Protein AF-A0A2J8W1A7-F1 (afdb_monomer_lite)

Sequence (120 aa):
MVNTVSFKRKPHTNGDAPSHRNGKSKWSFLFSLTDLKSIKQNKEGMGWSYLVFCLKDDVVLPALHFHQGDSKLLIESLEKYVVLCESPQDKRTLLVNCQNKSLSQSFENLLDEPAYGLIQ

Structure (mmCIF, N/CA/C/O backbone):
data_AF-A0A2J8W1A7-F1
#
_entry.id   AF-A0A2J8W1A7-F1
#
loop_
_atom_site.group_PDB
_atom_site.id
_atom_site.type_symbol
_atom_site.label_atom_id
_atom_site.label_alt_id
_atom_site.label_comp_id
_atom_site.label_asym_id
_atom_site.label_entity_id
_atom_site.label_seq_id
_atom_site.pdbx_PDB_ins_code
_atom_site.Cartn_x
_atom_site.Cartn_y
_atom_site.Cartn_z
_atom_site.occupancy
_atom_site.B_iso_or_equiv
_atom_site.auth_seq_id
_atom_site.auth_comp_id
_atom_site.auth_asym_id
_atom_site.auth_atom_id
_atom_site.pdbx_PDB_model_num
ATOM 1 N N . MET A 1 1 ? 3.821 23.513 -20.679 1.00 39.38 1 MET A N 1
ATOM 2 C CA . MET A 1 1 ? 3.566 22.745 -21.917 1.00 39.38 1 MET A CA 1
ATOM 3 C C . MET A 1 1 ? 3.563 21.268 -21.535 1.00 39.38 1 MET A C 1
ATOM 5 O O . MET A 1 1 ? 4.622 20.729 -21.260 1.00 39.38 1 MET A O 1
ATOM 9 N N . VAL A 1 2 ? 2.385 20.662 -21.358 1.00 36.41 2 VAL A N 1
ATOM 10 C CA . VAL A 1 2 ? 2.243 19.250 -20.945 1.00 36.41 2 VAL A CA 1
ATOM 11 C C . VAL A 1 2 ? 2.183 18.404 -22.210 1.00 36.41 2 VAL A C 1
ATOM 13 O O . VAL A 1 2 ? 1.306 18.617 -23.043 1.00 36.41 2 VAL A O 1
ATOM 16 N N . ASN A 1 3 ? 3.145 17.499 -22.387 1.00 38.12 3 ASN A N 1
ATOM 17 C CA . ASN A 1 3 ? 3.246 16.679 -23.588 1.00 38.12 3 ASN A CA 1
ATOM 18 C C . ASN A 1 3 ? 2.527 15.344 -23.352 1.00 38.12 3 ASN A C 1
ATOM 20 O O . ASN A 1 3 ? 3.044 14.459 -22.671 1.00 38.12 3 ASN A O 1
ATOM 24 N N . THR A 1 4 ? 1.307 15.220 -23.870 1.00 47.59 4 THR A N 1
ATOM 25 C CA . THR A 1 4 ? 0.525 13.981 -23.800 1.00 47.59 4 THR A CA 1
ATOM 26 C C . THR A 1 4 ? 1.020 13.021 -24.877 1.00 47.59 4 THR A C 1
ATOM 28 O O . THR A 1 4 ? 0.730 13.197 -26.060 1.00 47.59 4 THR A O 1
ATOM 31 N N . VAL A 1 5 ? 1.754 11.979 -24.483 1.00 39.16 5 VAL A N 1
ATOM 32 C CA . VAL A 1 5 ? 2.112 10.888 -25.397 1.00 39.16 5 VAL A CA 1
ATOM 33 C C . VAL A 1 5 ? 0.882 10.022 -25.671 1.00 39.16 5 VAL A C 1
ATOM 35 O O . VAL A 1 5 ? 0.360 9.336 -24.796 1.00 39.16 5 VAL A O 1
ATOM 38 N N . SER A 1 6 ? 0.391 10.075 -26.907 1.00 46.56 6 SER A N 1
ATOM 39 C CA . SER A 1 6 ? -0.708 9.235 -27.379 1.00 46.56 6 SER A CA 1
ATOM 40 C C . SER A 1 6 ? -0.156 7.924 -27.941 1.00 46.56 6 SER A C 1
ATOM 42 O O . SER A 1 6 ? 0.593 7.894 -28.915 1.00 46.56 6 SER A O 1
ATOM 44 N N . PHE A 1 7 ? -0.535 6.804 -27.332 1.00 50.75 7 PHE A N 1
ATOM 45 C CA . PHE A 1 7 ? -0.268 5.472 -27.870 1.00 50.75 7 PHE A CA 1
ATOM 46 C C . PHE A 1 7 ? -1.258 5.185 -29.007 1.00 50.75 7 PHE A C 1
ATOM 48 O O . PHE A 1 7 ? -2.428 4.873 -28.780 1.00 50.75 7 PHE A O 1
ATOM 55 N N . LYS A 1 8 ? -0.804 5.276 -30.262 1.00 46.19 8 LYS A N 1
ATOM 56 C CA . LYS A 1 8 ? -1.587 4.786 -31.404 1.00 46.19 8 LYS A CA 1
ATOM 57 C C . LYS A 1 8 ? -1.643 3.258 -31.373 1.00 46.19 8 LYS A C 1
ATOM 59 O O . LYS A 1 8 ? -0.651 2.591 -31.656 1.00 46.19 8 LYS A O 1
ATOM 64 N N . ARG A 1 9 ? -2.818 2.688 -31.083 1.00 58.53 9 ARG A N 1
ATOM 65 C CA . ARG A 1 9 ? -3.089 1.275 -31.391 1.00 58.53 9 ARG A CA 1
ATOM 66 C C . ARG A 1 9 ? -3.148 1.094 -32.907 1.00 58.53 9 ARG A C 1
ATOM 68 O O . ARG A 1 9 ? -3.852 1.828 -33.596 1.00 58.53 9 ARG A O 1
ATOM 75 N N . LYS A 1 10 ? -2.426 0.092 -33.407 1.00 48.22 10 LYS A N 1
ATOM 76 C CA . LYS A 1 10 ? -2.524 -0.388 -34.790 1.00 48.22 10 LYS A CA 1
ATOM 77 C C . LYS A 1 10 ? -3.912 -1.018 -35.004 1.00 48.22 10 LYS A C 1
ATOM 79 O O . LYS A 1 10 ? -4.273 -1.889 -34.209 1.00 48.22 10 LYS A O 1
ATOM 84 N N . PRO A 1 11 ? -4.682 -0.631 -36.034 1.00 46.00 11 PRO A N 1
ATOM 85 C CA . PRO A 1 11 ? -5.932 -1.308 -36.350 1.00 46.00 11 PRO A CA 1
ATOM 86 C C . PRO A 1 11 ? -5.607 -2.676 -36.964 1.00 46.00 11 PRO A C 1
ATOM 88 O O . PRO A 1 11 ? -4.902 -2.755 -37.967 1.00 46.00 11 PRO A O 1
ATOM 91 N N . HIS A 1 12 ? -6.072 -3.752 -36.330 1.00 45.91 12 HIS A N 1
ATOM 92 C CA . HIS A 1 12 ? -6.199 -5.052 -36.988 1.00 45.91 12 HIS A CA 1
ATOM 93 C C . HIS A 1 12 ? -7.593 -5.121 -37.601 1.00 45.91 12 HIS A C 1
ATOM 95 O O . HIS A 1 12 ? -8.588 -4.929 -36.903 1.00 45.91 12 HIS A O 1
ATOM 101 N N . THR A 1 13 ? -7.644 -5.348 -38.908 1.00 51.25 13 THR A N 1
ATOM 102 C CA . THR A 1 13 ? -8.877 -5.424 -39.685 1.00 51.25 13 THR A CA 1
ATOM 103 C C . THR A 1 13 ? -9.333 -6.879 -39.810 1.00 51.25 13 THR A C 1
ATOM 105 O O . THR A 1 13 ? -8.535 -7.742 -40.168 1.00 51.25 13 THR A O 1
ATOM 108 N N . ASN A 1 14 ? -10.642 -7.062 -39.614 1.00 40.94 14 ASN A N 1
ATOM 109 C CA . ASN A 1 14 ? -11.530 -8.132 -40.089 1.00 40.94 14 ASN A CA 1
ATOM 110 C C . ASN A 1 14 ? -11.732 -9.385 -39.221 1.00 40.94 14 ASN A C 1
ATOM 112 O O . ASN A 1 14 ? -10.841 -10.204 -39.019 1.00 40.94 14 ASN A O 1
ATOM 116 N N . GLY A 1 15 ? -12.994 -9.543 -38.813 1.00 37.81 15 GLY A N 1
ATOM 117 C CA . GLY A 1 15 ? -13.582 -10.727 -38.201 1.00 37.81 15 GLY A CA 1
ATOM 118 C C . GLY A 1 15 ? -14.849 -10.340 -37.440 1.00 37.81 15 GLY A C 1
ATOM 119 O O . GLY A 1 15 ? -14.766 -10.020 -36.259 1.00 37.81 15 GLY A O 1
ATOM 120 N N . ASP A 1 16 ? -15.989 -10.305 -38.135 1.00 51.50 16 ASP A N 1
ATOM 121 C CA . ASP A 1 16 ? -17.327 -10.070 -37.579 1.00 51.50 16 ASP A CA 1
ATOM 122 C C . ASP A 1 16 ? -17.578 -10.859 -36.283 1.00 51.50 16 ASP A C 1
ATOM 124 O O . ASP A 1 16 ? -17.596 -12.090 -36.282 1.00 51.50 16 ASP A O 1
ATOM 128 N N . ALA A 1 17 ? -17.837 -10.151 -35.182 1.00 41.62 17 ALA A N 1
ATOM 129 C CA . ALA A 1 17 ? -18.460 -10.722 -33.993 1.00 41.62 17 ALA A CA 1
ATOM 130 C C . ALA A 1 17 ? -19.293 -9.649 -33.263 1.00 41.62 17 ALA A C 1
ATOM 132 O O . ALA A 1 17 ? -18.753 -8.611 -32.866 1.00 41.62 17 ALA A O 1
ATOM 133 N N . PRO A 1 18 ? -20.599 -9.874 -33.032 1.00 54.09 18 PRO A N 1
ATOM 134 C CA . PRO A 1 18 ? -21.427 -8.951 -32.280 1.00 54.09 18 PRO A CA 1
ATOM 135 C C . PRO A 1 18 ? -21.299 -9.270 -30.787 1.00 54.09 18 PRO A C 1
ATOM 137 O O . PRO A 1 18 ? -21.926 -10.205 -30.308 1.00 54.09 18 PRO A O 1
ATOM 140 N N . SER A 1 19 ? -20.478 -8.516 -30.047 1.00 51.69 19 SER A N 1
ATOM 141 C CA . SER A 1 19 ? -20.664 -8.199 -28.614 1.00 51.69 19 SER A CA 1
ATOM 142 C C . SER A 1 19 ? -19.375 -7.617 -28.024 1.00 51.69 19 SER A C 1
ATOM 144 O O . SER A 1 19 ? -18.486 -8.342 -27.584 1.00 51.69 19 SER A O 1
ATOM 146 N N . HIS A 1 20 ? -19.295 -6.291 -27.920 1.00 49.28 20 HIS A N 1
ATOM 147 C CA . HIS A 1 20 ? -18.404 -5.646 -26.954 1.00 49.28 20 HIS A CA 1
ATOM 148 C C . HIS A 1 20 ? -19.234 -5.037 -25.826 1.00 49.28 20 HIS A C 1
ATOM 150 O O . HIS A 1 20 ? -19.209 -3.836 -25.565 1.00 49.28 20 HIS A O 1
ATOM 156 N N . ARG A 1 21 ? -19.975 -5.894 -25.114 1.00 51.59 21 ARG A N 1
ATOM 157 C CA . ARG A 1 21 ? -20.372 -5.583 -23.740 1.00 51.59 21 ARG A CA 1
ATOM 158 C C . ARG A 1 21 ? -19.094 -5.532 -22.899 1.00 51.59 21 ARG A C 1
ATOM 160 O O . ARG A 1 21 ? -18.537 -6.569 -22.568 1.00 51.59 21 ARG A O 1
ATOM 167 N N . ASN A 1 22 ? -18.618 -4.317 -22.629 1.00 55.38 22 ASN A N 1
ATOM 168 C CA . ASN A 1 22 ? -17.753 -3.934 -21.508 1.00 55.38 22 ASN A CA 1
ATOM 169 C C . ASN A 1 22 ? -16.725 -5.001 -21.064 1.00 55.38 22 ASN A C 1
ATOM 171 O O . ASN A 1 22 ? -16.792 -5.541 -19.959 1.00 55.38 22 ASN A O 1
ATOM 175 N N . GLY A 1 23 ? -15.781 -5.335 -21.946 1.00 53.06 23 GLY A N 1
ATOM 176 C CA . GLY A 1 23 ? -14.681 -6.232 -21.608 1.00 53.06 23 GLY A CA 1
ATOM 177 C C . GLY A 1 23 ? -13.681 -5.505 -20.719 1.00 53.06 23 GLY A C 1
ATOM 178 O O . GLY A 1 23 ? -12.839 -4.765 -21.226 1.00 53.06 23 GLY A O 1
ATOM 179 N N . LYS A 1 24 ? -13.769 -5.705 -19.399 1.00 63.12 24 LYS A N 1
ATOM 180 C CA . LYS A 1 24 ? -12.722 -5.281 -18.459 1.00 63.12 24 LYS A CA 1
ATOM 181 C C . LYS A 1 24 ? -11.375 -5.770 -18.999 1.00 63.12 24 LYS A C 1
ATOM 183 O O . LYS A 1 24 ? -11.239 -6.938 -19.366 1.00 63.12 24 LYS A O 1
ATOM 188 N N . SER A 1 25 ? -10.400 -4.870 -19.098 1.00 72.06 25 SER A N 1
ATOM 189 C CA . SER A 1 25 ? -9.047 -5.226 -19.521 1.00 72.06 25 SER A CA 1
ATOM 190 C C . SER A 1 25 ? -8.548 -6.374 -18.636 1.00 72.06 25 SER A C 1
ATOM 192 O O . SER A 1 25 ? -8.593 -6.267 -17.413 1.00 72.06 25 SER A O 1
ATOM 194 N N . LYS A 1 26 ? -8.055 -7.464 -19.243 1.00 76.31 26 LYS A N 1
ATOM 195 C CA . LYS A 1 26 ? -7.524 -8.640 -18.521 1.00 76.31 26 LYS A CA 1
ATOM 196 C C . LYS A 1 26 ? -6.425 -8.293 -17.503 1.00 76.31 26 LYS A C 1
ATOM 198 O O . LYS A 1 26 ? -6.115 -9.107 -16.646 1.00 76.31 26 LYS A O 1
ATOM 203 N N . TRP A 1 27 ? -5.856 -7.095 -17.607 1.00 78.06 27 TRP A N 1
ATOM 204 C CA . TRP A 1 27 ? -4.718 -6.623 -16.824 1.00 78.06 27 TRP A CA 1
ATOM 205 C C . TRP A 1 27 ? -5.033 -5.386 -15.976 1.00 78.06 27 TRP A C 1
ATOM 207 O O . TRP A 1 27 ? -4.122 -4.762 -15.446 1.00 78.06 27 TRP A O 1
ATOM 217 N N . SER A 1 28 ? -6.306 -4.993 -15.867 1.00 85.62 28 SER A N 1
ATOM 218 C CA . SER A 1 28 ? -6.721 -3.907 -14.970 1.00 85.62 28 SER A CA 1
ATOM 219 C C . SER A 1 28 ? -7.294 -4.469 -13.678 1.00 85.62 28 SER A C 1
ATOM 221 O O . SER A 1 28 ? -8.114 -5.385 -13.725 1.00 85.62 28 SER A O 1
ATOM 223 N N . PHE A 1 29 ? -6.935 -3.862 -12.552 1.00 91.56 29 PHE A N 1
ATOM 224 C CA . PHE A 1 29 ? -7.580 -4.098 -11.266 1.00 91.56 29 PHE A CA 1
ATOM 225 C C . PHE A 1 29 ? -8.329 -2.847 -10.802 1.00 91.56 29 PHE A C 1
ATOM 227 O O . PHE A 1 29 ? -8.025 -1.726 -11.211 1.00 91.56 29 PHE A O 1
ATOM 234 N N . LEU A 1 30 ? -9.321 -3.065 -9.947 1.00 93.75 30 LEU A N 1
ATOM 235 C CA . LEU A 1 30 ? -10.093 -2.039 -9.261 1.00 93.75 30 LEU A CA 1
ATOM 236 C C . LEU A 1 30 ? -10.369 -2.558 -7.852 1.00 93.75 30 LEU A C 1
ATOM 238 O O . LEU A 1 30 ? -10.792 -3.703 -7.707 1.00 93.75 30 LEU A O 1
ATOM 242 N N . PHE A 1 31 ? -10.141 -1.726 -6.844 1.00 95.25 31 PHE A N 1
ATOM 243 C CA . PHE A 1 31 ? -10.435 -2.034 -5.448 1.00 95.25 31 PHE A CA 1
ATOM 244 C C . PHE A 1 31 ? -10.913 -0.767 -4.732 1.00 95.25 31 PHE A C 1
ATOM 246 O O . PHE A 1 31 ? -10.607 0.345 -5.170 1.00 95.25 31 PHE A O 1
ATOM 253 N N . SER A 1 32 ? -11.674 -0.929 -3.649 1.00 95.44 32 SER A N 1
ATOM 254 C CA . SER A 1 32 ? -12.036 0.184 -2.770 1.00 95.44 32 SER A CA 1
ATOM 255 C C . SER A 1 32 ? -10.903 0.468 -1.790 1.00 95.44 32 SER A C 1
ATOM 257 O O . SER A 1 32 ? -10.300 -0.459 -1.250 1.00 95.44 32 SER A O 1
ATOM 259 N N . LEU A 1 33 ? -10.653 1.741 -1.471 1.00 93.25 33 LEU A N 1
ATOM 260 C CA . LEU A 1 33 ? -9.700 2.098 -0.411 1.00 93.25 33 LEU A CA 1
ATOM 261 C C . LEU A 1 33 ? -10.109 1.533 0.957 1.00 93.25 33 LEU A C 1
ATOM 263 O O . LEU A 1 33 ? -9.244 1.289 1.793 1.00 93.25 33 LEU A O 1
ATOM 267 N N . THR A 1 34 ? -11.401 1.259 1.172 1.00 94.00 34 THR A N 1
ATOM 268 C CA . THR A 1 34 ? -11.890 0.571 2.379 1.00 94.00 34 THR A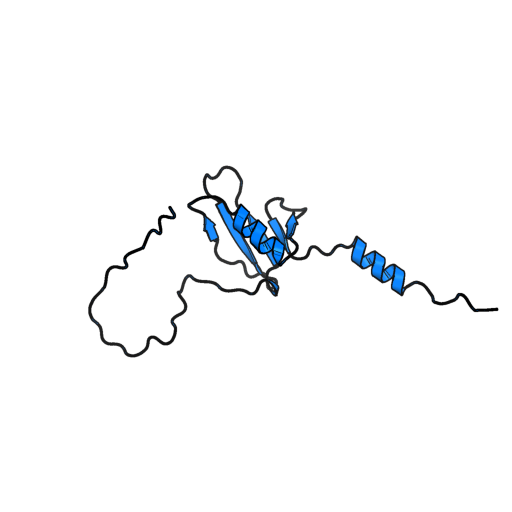 CA 1
ATOM 269 C C . THR A 1 34 ? -11.349 -0.844 2.514 1.00 94.00 34 THR A C 1
ATOM 271 O O . THR A 1 34 ? -11.269 -1.349 3.632 1.00 94.00 34 THR A O 1
ATOM 274 N N . ASP A 1 35 ? -10.977 -1.474 1.404 1.00 96.06 35 ASP A N 1
ATOM 275 C CA . ASP A 1 35 ? -10.515 -2.860 1.360 1.00 96.06 35 ASP A CA 1
ATOM 276 C C . ASP A 1 35 ? -8.988 -2.935 1.391 1.00 96.06 35 ASP A C 1
ATOM 278 O O . ASP A 1 35 ? -8.427 -4.018 1.531 1.00 96.06 35 ASP A O 1
ATOM 282 N N . LEU A 1 36 ? -8.301 -1.792 1.298 1.00 96.56 36 LEU A N 1
ATOM 283 C CA . LEU A 1 36 ? -6.851 -1.724 1.350 1.00 96.56 36 LEU A CA 1
ATOM 284 C C . LEU A 1 36 ? -6.355 -2.007 2.775 1.00 96.56 36 LEU A C 1
ATOM 286 O O . LEU A 1 36 ? -6.782 -1.375 3.743 1.00 96.56 36 LEU A O 1
ATOM 290 N N . LYS A 1 37 ? -5.434 -2.964 2.896 1.00 96.56 37 LYS A N 1
ATOM 291 C CA . LYS A 1 37 ? -4.771 -3.351 4.148 1.00 96.56 37 LYS A CA 1
ATOM 292 C C . LYS A 1 37 ? -3.388 -2.730 4.254 1.00 96.56 37 LYS A C 1
ATOM 294 O O . LYS A 1 37 ? -3.029 -2.182 5.295 1.00 96.56 37 LYS A O 1
ATOM 299 N N . SER A 1 38 ? -2.601 -2.817 3.187 1.00 97.75 38 SER A N 1
ATOM 300 C CA . SER A 1 38 ? -1.254 -2.256 3.161 1.00 97.75 38 SER A CA 1
ATOM 301 C C . SER A 1 38 ? -0.766 -1.954 1.749 1.00 97.75 38 SER A C 1
ATOM 303 O O . SER A 1 38 ? -1.294 -2.452 0.753 1.00 97.75 38 SER A O 1
ATOM 305 N N . ILE A 1 39 ? 0.272 -1.126 1.674 1.00 98.00 39 ILE A N 1
ATOM 306 C CA . ILE A 1 39 ? 0.993 -0.779 0.456 1.00 98.00 39 ILE A CA 1
ATOM 307 C C . ILE A 1 39 ? 2.463 -1.109 0.685 1.00 98.00 39 ILE A C 1
ATOM 309 O O . ILE A 1 39 ? 3.093 -0.563 1.587 1.00 98.00 39 ILE A O 1
ATOM 313 N N . LYS A 1 40 ? 3.031 -1.986 -0.134 1.00 97.69 40 LYS A N 1
ATOM 314 C CA . LYS A 1 40 ? 4.453 -2.318 -0.094 1.00 97.69 40 LYS A CA 1
ATOM 315 C C . LYS A 1 40 ? 5.202 -1.594 -1.201 1.00 97.69 40 LYS A C 1
ATOM 317 O O . LYS A 1 40 ? 4.865 -1.727 -2.374 1.00 97.69 40 LYS A O 1
ATOM 322 N N . GLN A 1 41 ? 6.236 -0.869 -0.810 1.00 96.19 41 GLN A N 1
ATOM 323 C CA . GLN A 1 41 ? 7.144 -0.152 -1.691 1.00 96.19 41 GLN A CA 1
ATO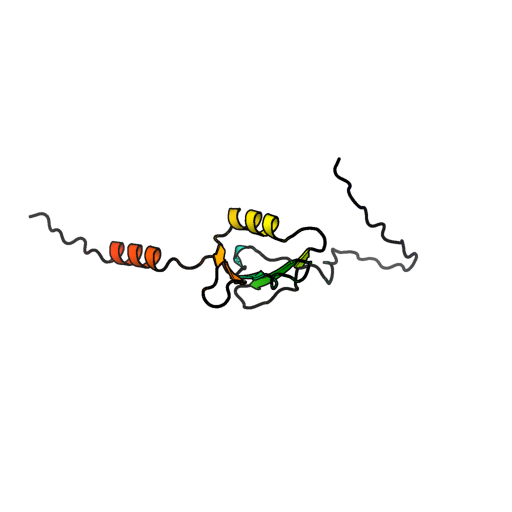M 324 C C . GLN A 1 41 ? 8.299 -1.060 -2.128 1.00 96.19 41 GLN A C 1
ATOM 326 O O . GLN A 1 41 ? 8.673 -2.027 -1.447 1.00 96.19 41 GLN A O 1
ATOM 331 N N . ASN A 1 42 ? 8.886 -0.756 -3.281 1.00 92.81 42 ASN A N 1
ATOM 332 C CA . ASN A 1 42 ? 10.099 -1.417 -3.744 1.00 92.81 42 ASN A CA 1
ATOM 333 C C . ASN A 1 42 ? 11.295 -1.146 -2.819 1.00 92.81 42 ASN A C 1
ATOM 335 O O . ASN A 1 42 ? 11.289 -0.253 -1.976 1.00 92.81 42 ASN A O 1
ATOM 339 N N . LYS A 1 43 ? 12.364 -1.934 -2.981 1.00 87.75 43 LYS A N 1
ATOM 340 C CA . LYS A 1 43 ? 13.648 -1.605 -2.349 1.00 87.75 43 LYS A CA 1
ATOM 341 C C . LYS A 1 43 ? 14.231 -0.356 -3.013 1.00 87.75 43 LYS A C 1
ATOM 343 O O . LYS A 1 43 ? 14.234 -0.268 -4.243 1.00 87.75 43 LYS A O 1
ATOM 348 N N . GLU A 1 44 ? 14.752 0.557 -2.202 1.00 82.12 44 GLU A N 1
ATOM 349 C CA . GLU A 1 44 ? 15.509 1.716 -2.673 1.00 82.12 44 GLU A CA 1
ATOM 350 C C . GLU A 1 44 ? 16.687 1.294 -3.569 1.00 82.12 44 GLU 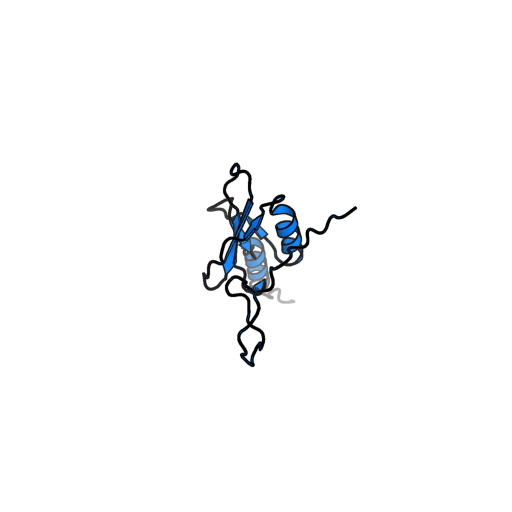A C 1
ATOM 352 O O . GLU A 1 44 ? 17.242 0.200 -3.425 1.00 82.12 44 GLU A O 1
ATOM 357 N N . GLY A 1 45 ? 17.062 2.167 -4.508 1.00 79.56 45 GLY A N 1
ATOM 358 C CA . GLY A 1 45 ? 18.241 1.981 -5.361 1.00 79.56 45 GLY A CA 1
ATOM 359 C C . GLY A 1 45 ? 18.043 1.144 -6.631 1.00 79.56 45 GLY A C 1
ATOM 360 O O . GLY A 1 45 ? 19.025 0.862 -7.307 1.00 79.56 45 GLY A O 1
ATOM 361 N N . MET A 1 46 ? 16.814 0.756 -6.998 1.00 79.50 46 MET A N 1
ATOM 362 C CA . MET A 1 46 ? 16.570 -0.007 -8.238 1.00 79.50 46 MET A CA 1
ATOM 363 C C . MET A 1 46 ? 16.469 0.844 -9.521 1.00 79.50 46 MET A C 1
ATOM 365 O O . MET A 1 46 ? 16.517 0.276 -10.606 1.00 79.50 46 MET A O 1
ATOM 369 N N . GLY A 1 47 ? 16.327 2.174 -9.434 1.00 83.00 47 GLY A N 1
ATOM 370 C CA . GLY A 1 47 ? 16.204 3.077 -10.602 1.00 83.00 47 GLY A CA 1
ATOM 371 C C . GLY A 1 47 ? 14.783 3.254 -11.167 1.00 83.00 47 GLY A C 1
ATOM 372 O O . GLY A 1 47 ? 14.575 3.998 -12.117 1.00 83.00 47 GLY A O 1
ATOM 373 N N . TRP A 1 48 ? 13.805 2.594 -10.557 1.00 85.88 48 TRP A N 1
ATOM 374 C CA . TRP A 1 48 ? 12.372 2.619 -10.846 1.00 85.88 48 TRP A CA 1
ATOM 375 C C . TRP A 1 48 ? 11.647 2.331 -9.532 1.00 85.88 48 TRP A C 1
ATOM 377 O O . TRP A 1 48 ? 12.223 1.699 -8.637 1.00 85.88 48 TRP A O 1
ATOM 387 N N . SER A 1 49 ? 10.414 2.815 -9.395 1.00 92.50 49 SER A N 1
ATOM 388 C CA . SER A 1 49 ? 9.598 2.539 -8.211 1.00 92.50 49 SER A CA 1
ATOM 389 C C . SER A 1 49 ? 8.397 1.677 -8.563 1.00 92.50 49 SER A C 1
ATOM 391 O O . SER A 1 49 ? 7.889 1.713 -9.686 1.00 92.50 49 SER A O 1
ATOM 393 N N . TYR A 1 50 ? 7.954 0.864 -7.613 1.00 95.19 50 TYR A N 1
ATOM 394 C CA . TYR A 1 50 ? 6.706 0.131 -7.743 1.00 95.19 50 TYR A CA 1
ATOM 395 C C . TYR A 1 50 ? 6.005 0.024 -6.396 1.00 95.19 50 TYR A C 1
ATOM 397 O O . TYR A 1 50 ? 6.641 -0.005 -5.339 1.00 95.19 50 TYR A O 1
ATOM 405 N N . LEU A 1 51 ? 4.682 -0.082 -6.458 1.00 97.38 51 LEU A N 1
ATOM 406 C CA . LEU A 1 51 ? 3.829 -0.353 -5.312 1.00 97.38 51 LEU A CA 1
ATOM 407 C C . LEU A 1 51 ? 3.125 -1.693 -5.494 1.00 97.38 51 LEU A C 1
ATOM 409 O O . LEU A 1 51 ? 2.670 -2.027 -6.588 1.00 97.38 51 LEU A O 1
ATOM 413 N N . VAL A 1 52 ? 3.001 -2.444 -4.409 1.00 97.56 52 VAL A N 1
ATOM 414 C CA . VAL A 1 52 ? 2.169 -3.644 -4.324 1.00 97.56 52 VAL A CA 1
ATOM 415 C C . VAL A 1 52 ? 1.101 -3.394 -3.272 1.00 97.56 52 VAL A C 1
ATOM 417 O O . VAL A 1 52 ? 1.419 -3.137 -2.113 1.00 97.56 52 VAL A O 1
ATOM 420 N N . PHE A 1 53 ? -0.161 -3.465 -3.677 1.00 97.88 53 PHE A N 1
ATOM 421 C CA . PHE A 1 53 ? -1.297 -3.290 -2.779 1.00 97.88 53 PHE A CA 1
ATOM 422 C C . PHE A 1 53 ? -1.720 -4.650 -2.223 1.00 97.88 53 PHE A C 1
ATOM 424 O O . PHE A 1 53 ? -1.861 -5.613 -2.977 1.00 97.88 53 PHE A O 1
ATOM 431 N N . CYS A 1 54 ? -1.925 -4.723 -0.913 1.00 97.81 54 CYS A N 1
ATOM 432 C CA . CYS A 1 54 ? -2.497 -5.881 -0.239 1.00 97.81 54 CYS A CA 1
ATOM 433 C C . CYS A 1 54 ? -3.863 -5.493 0.323 1.00 97.81 54 CYS A C 1
ATOM 435 O O . CYS A 1 54 ? -3.997 -4.445 0.965 1.00 97.81 54 CYS A O 1
ATOM 437 N N . LEU A 1 55 ? -4.869 -6.316 0.061 1.00 97.31 55 LEU A N 1
ATOM 438 C CA . LEU A 1 55 ? -6.234 -6.121 0.526 1.00 97.31 55 LEU A CA 1
ATOM 439 C C . LEU A 1 55 ? -6.467 -6.825 1.874 1.00 97.31 55 LEU A C 1
ATOM 441 O O . LEU A 1 55 ? -5.638 -7.597 2.359 1.00 97.31 55 LEU A O 1
ATOM 445 N N . LYS A 1 56 ? -7.584 -6.512 2.532 1.00 95.81 56 LYS A N 1
ATOM 446 C CA . LYS A 1 56 ? -7.944 -7.047 3.858 1.00 95.81 56 LYS A CA 1
ATOM 447 C C . LYS A 1 56 ? -8.214 -8.549 3.867 1.00 95.81 56 LYS A C 1
ATOM 449 O O . LYS A 1 56 ? -8.010 -9.173 4.901 1.00 95.81 56 LYS A O 1
ATOM 454 N N . ASP A 1 57 ? -8.627 -9.102 2.735 1.00 96.25 57 ASP A N 1
ATOM 455 C CA . ASP A 1 57 ? -8.793 -10.537 2.482 1.00 96.25 57 ASP A CA 1
ATOM 456 C C . ASP A 1 57 ? -7.476 -11.231 2.081 1.00 96.25 57 ASP A C 1
ATOM 458 O O . ASP A 1 57 ? -7.491 -12.344 1.562 1.00 96.25 57 ASP A O 1
ATOM 462 N N . ASP A 1 58 ? -6.338 -10.564 2.305 1.00 95.31 58 ASP A N 1
ATOM 463 C CA . ASP A 1 58 ? -4.990 -11.031 1.977 1.00 95.31 58 ASP A CA 1
ATOM 464 C C . ASP A 1 58 ? -4.726 -11.224 0.473 1.00 95.31 58 ASP A C 1
ATOM 466 O O . ASP A 1 58 ? -3.692 -11.775 0.079 1.00 95.31 58 ASP A O 1
ATOM 470 N N . VAL A 1 59 ? -5.599 -10.698 -0.394 1.00 96.75 59 VAL A N 1
ATOM 471 C CA . VAL A 1 59 ? -5.333 -10.631 -1.832 1.00 96.75 59 VAL A CA 1
ATOM 472 C C . VAL A 1 59 ? -4.219 -9.622 -2.103 1.00 96.75 59 VAL A C 1
ATOM 474 O O . VAL A 1 59 ? -4.328 -8.429 -1.809 1.00 96.75 59 VAL A O 1
ATOM 477 N N . VAL A 1 60 ? -3.145 -10.100 -2.729 1.00 97.25 60 VAL A N 1
ATOM 478 C CA . VAL A 1 60 ? -2.026 -9.271 -3.189 1.00 97.25 60 VAL A CA 1
ATOM 479 C C . VAL A 1 60 ? -2.229 -8.926 -4.660 1.00 97.25 60 VAL A C 1
ATOM 481 O O . VAL A 1 60 ? -2.273 -9.807 -5.520 1.00 97.25 60 VAL A O 1
ATOM 484 N N . LEU A 1 61 ? -2.347 -7.635 -4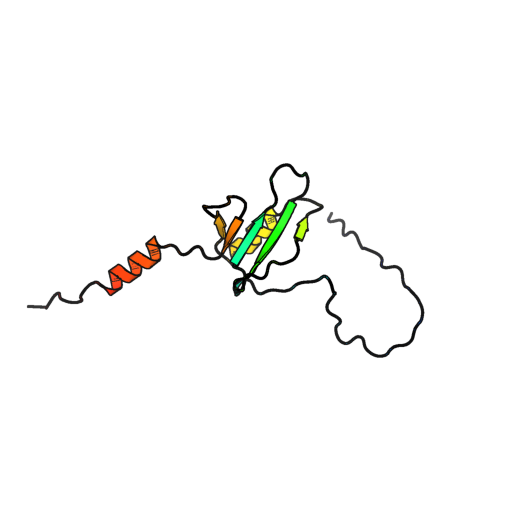.959 1.00 96.25 61 LEU A N 1
ATOM 485 C CA . LEU A 1 61 ? -2.542 -7.150 -6.321 1.00 96.25 61 LEU A CA 1
ATOM 486 C C . LEU A 1 61 ? -1.219 -7.123 -7.108 1.00 96.25 61 LEU A C 1
ATOM 488 O O . LEU A 1 61 ? -0.143 -6.997 -6.516 1.00 96.25 61 LEU A O 1
ATOM 492 N N . PRO A 1 62 ? -1.272 -7.202 -8.453 1.00 95.50 62 PRO A N 1
ATOM 493 C CA . PRO A 1 62 ? -0.091 -7.040 -9.294 1.00 95.50 62 PRO A CA 1
ATOM 494 C C . PRO A 1 62 ? 0.639 -5.716 -9.028 1.00 95.50 62 PRO A C 1
ATOM 496 O O . PRO A 1 62 ? 0.011 -4.691 -8.759 1.00 95.50 62 PRO A O 1
ATOM 499 N N . ALA A 1 63 ? 1.968 -5.726 -9.152 1.00 94.44 63 ALA A N 1
ATOM 500 C CA . ALA A 1 63 ? 2.788 -4.542 -8.919 1.00 94.44 63 ALA A CA 1
ATOM 501 C C . ALA A 1 63 ? 2.479 -3.414 -9.921 1.00 94.44 63 ALA A C 1
ATOM 503 O O . ALA A 1 63 ? 2.545 -3.595 -11.143 1.00 94.44 63 ALA A O 1
ATOM 504 N N . LEU A 1 64 ? 2.195 -2.226 -9.389 1.00 94.75 64 LEU A N 1
ATOM 505 C CA . LEU A 1 64 ? 2.051 -0.994 -10.152 1.00 94.75 64 LEU A CA 1
ATOM 506 C C . LEU A 1 64 ? 3.422 -0.335 -10.293 1.00 94.75 64 LEU A C 1
ATOM 508 O O . LEU A 1 64 ? 3.976 0.152 -9.310 1.00 94.75 64 LEU A O 1
ATOM 512 N N . HIS A 1 65 ? 3.957 -0.325 -11.511 1.00 93.31 65 HIS A N 1
ATOM 513 C CA . HIS A 1 65 ? 5.299 0.173 -11.802 1.00 93.31 65 HIS A CA 1
ATOM 514 C C . HIS A 1 65 ? 5.274 1.608 -12.335 1.00 93.31 65 HIS A C 1
ATOM 516 O O . HIS A 1 65 ? 4.542 1.923 -13.277 1.00 93.31 65 HIS A O 1
ATOM 522 N N . PH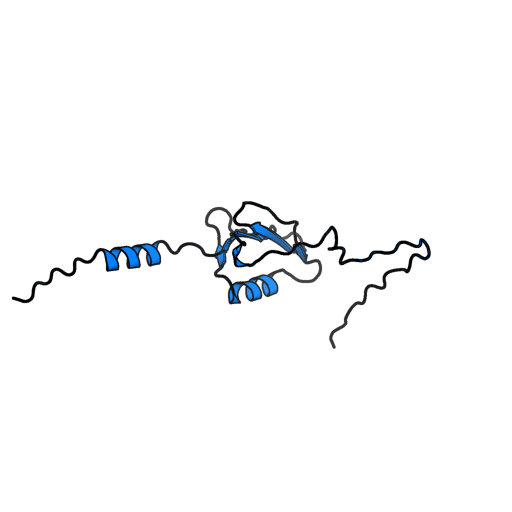E A 1 66 ? 6.150 2.445 -11.792 1.00 92.69 66 PHE A N 1
ATOM 523 C CA . PHE A 1 66 ? 6.378 3.822 -12.208 1.00 92.69 66 PHE A CA 1
ATOM 524 C C . PHE A 1 66 ? 7.684 3.864 -13.000 1.00 92.69 66 PHE A C 1
ATOM 526 O O . PHE A 1 66 ? 8.781 3.885 -12.445 1.00 92.69 66 PHE A O 1
ATOM 533 N N . HIS A 1 67 ? 7.551 3.827 -14.324 1.00 88.25 67 HIS A N 1
ATOM 534 C CA . HIS A 1 67 ? 8.687 3.893 -15.250 1.00 88.25 67 HIS A CA 1
ATOM 535 C C . HIS A 1 67 ? 9.157 5.335 -15.499 1.00 88.25 67 HIS A C 1
ATOM 537 O O . HIS A 1 67 ? 10.225 5.553 -16.063 1.00 88.25 67 HIS A O 1
ATOM 543 N N . GLN A 1 68 ? 8.344 6.320 -15.108 1.00 86.94 68 GLN A N 1
ATOM 544 C CA . GLN A 1 68 ? 8.645 7.745 -15.181 1.00 86.94 68 GLN A CA 1
ATOM 545 C C . GLN A 1 68 ? 8.293 8.378 -13.835 1.00 86.94 68 GLN A C 1
ATOM 547 O O . GLN A 1 68 ? 7.127 8.381 -13.447 1.00 86.94 68 GLN A O 1
ATOM 552 N N . GLY A 1 69 ? 9.299 8.907 -13.137 1.00 86.88 69 GLY A N 1
ATOM 553 C CA . GLY A 1 69 ? 9.134 9.446 -11.787 1.00 86.88 69 GLY A CA 1
ATOM 554 C C . GLY A 1 69 ? 9.072 8.370 -10.701 1.00 86.88 69 GLY A C 1
ATOM 555 O O . GLY A 1 69 ? 9.447 7.215 -10.918 1.00 86.88 69 GLY A O 1
ATOM 556 N N . ASP A 1 70 ? 8.619 8.777 -9.519 1.00 91.12 70 ASP A N 1
ATOM 557 C CA . ASP A 1 70 ? 8.457 7.913 -8.352 1.00 91.12 70 ASP A CA 1
ATOM 558 C C . ASP A 1 70 ? 6.975 7.728 -7.968 1.00 91.12 70 ASP A C 1
ATOM 560 O O . ASP A 1 70 ? 6.062 8.239 -8.621 1.00 91.12 70 ASP A O 1
ATOM 564 N N . SER A 1 71 ? 6.727 6.967 -6.901 1.00 93.88 71 SER A N 1
ATOM 565 C CA . SER A 1 71 ? 5.390 6.715 -6.364 1.00 93.88 71 SER A CA 1
ATOM 566 C C . SER A 1 71 ? 4.918 7.760 -5.345 1.00 93.88 71 SER A C 1
ATOM 568 O O . SER A 1 71 ? 3.808 7.630 -4.823 1.00 93.88 71 SER A O 1
ATOM 570 N N . LYS A 1 72 ? 5.724 8.781 -5.026 1.00 93.81 72 LYS A N 1
ATOM 571 C CA . LYS A 1 72 ? 5.509 9.666 -3.872 1.00 93.81 72 LYS A CA 1
ATOM 572 C C . LYS A 1 72 ? 4.194 10.432 -3.970 1.00 93.81 72 LYS A C 1
ATOM 574 O O . LYS A 1 72 ? 3.392 10.382 -3.046 1.00 93.81 72 LYS A O 1
ATOM 579 N N . LEU A 1 73 ? 3.925 11.054 -5.119 1.00 95.25 73 LEU A N 1
ATOM 580 C CA . LEU A 1 73 ? 2.695 11.829 -5.340 1.00 95.25 73 LEU A CA 1
ATOM 581 C C . LEU A 1 73 ? 1.423 10.976 -5.247 1.00 95.25 73 LEU A C 1
ATOM 583 O O . LEU A 1 73 ? 0.364 11.477 -4.859 1.00 95.25 73 LEU A O 1
ATOM 587 N N . LEU A 1 74 ? 1.504 9.690 -5.611 1.00 95.81 74 LEU A N 1
ATOM 588 C CA . LEU A 1 74 ? 0.370 8.785 -5.453 1.00 95.81 74 LEU A CA 1
ATOM 589 C C . LEU A 1 74 ? 0.131 8.474 -3.974 1.00 95.81 74 LEU A C 1
ATOM 591 O O . LEU A 1 74 ? -1.015 8.522 -3.539 1.00 95.81 74 LEU A O 1
ATOM 595 N N . ILE A 1 75 ? 1.190 8.200 -3.208 1.00 96.56 75 ILE A N 1
ATOM 596 C CA . ILE A 1 75 ? 1.091 7.984 -1.758 1.00 96.56 75 ILE A CA 1
ATOM 597 C C . ILE A 1 75 ? 0.517 9.228 -1.067 1.00 96.56 75 ILE A C 1
ATOM 599 O O . ILE A 1 75 ? -0.503 9.113 -0.396 1.00 96.56 75 ILE A O 1
ATOM 603 N N . GLU A 1 76 ? 1.059 10.419 -1.337 1.00 96.44 76 GLU A N 1
ATOM 604 C CA . GLU A 1 76 ? 0.547 11.694 -0.799 1.00 96.44 76 GLU A CA 1
ATOM 605 C C . GLU A 1 76 ? -0.931 11.935 -1.162 1.00 96.44 76 GLU A C 1
ATOM 607 O O . GLU A 1 76 ? -1.691 12.551 -0.414 1.00 96.44 76 GLU A O 1
ATOM 612 N N . SER A 1 77 ? -1.373 11.459 -2.330 1.00 96.81 77 SER A N 1
ATOM 613 C CA . SER A 1 77 ? -2.779 11.555 -2.734 1.00 96.81 77 SER A CA 1
ATOM 614 C C . SER A 1 77 ? -3.669 10.561 -1.990 1.00 96.81 77 SER A C 1
ATOM 616 O O . SER A 1 77 ? -4.805 10.904 -1.671 1.00 96.81 77 SER A O 1
ATOM 618 N N . LEU A 1 78 ? -3.173 9.357 -1.696 1.00 96.00 78 LEU A N 1
ATOM 619 C CA . LEU A 1 78 ? -3.881 8.354 -0.896 1.00 96.00 78 LEU A CA 1
ATOM 620 C C . LEU A 1 78 ? -4.012 8.790 0.568 1.00 96.00 78 LEU A C 1
ATOM 622 O O . LEU A 1 78 ? -5.074 8.599 1.155 1.00 96.00 78 LEU A O 1
ATOM 626 N N . GLU A 1 79 ? -2.993 9.444 1.128 1.00 95.12 79 GLU A N 1
ATOM 627 C CA . GLU A 1 79 ? -2.983 9.951 2.511 1.00 95.12 79 GLU A CA 1
ATOM 628 C C . GLU A 1 79 ? -4.098 10.965 2.809 1.00 95.12 79 GLU A C 1
ATOM 630 O O . GLU A 1 79 ? -4.506 11.136 3.955 1.00 95.12 79 GLU A O 1
ATOM 635 N N . LYS A 1 80 ? -4.666 11.595 1.773 1.00 95.25 80 LYS A N 1
ATOM 636 C CA . LYS A 1 80 ? -5.845 12.471 1.902 1.00 95.25 80 LYS A CA 1
ATOM 637 C C . LYS A 1 80 ? -7.126 11.711 2.253 1.00 95.25 80 LYS A C 1
ATOM 639 O O . LYS A 1 80 ? -8.091 12.328 2.694 1.00 95.25 80 LYS A O 1
ATOM 644 N N . TYR A 1 81 ? -7.153 10.400 2.019 1.00 94.50 81 TYR A N 1
ATOM 645 C CA . TYR A 1 81 ? -8.331 9.546 2.186 1.00 94.50 81 TYR A CA 1
ATOM 646 C C . TYR A 1 81 ? -8.123 8.430 3.208 1.00 94.50 81 TYR A C 1
ATOM 648 O O . TYR A 1 81 ? -9.097 7.935 3.772 1.00 94.50 81 TYR A O 1
ATOM 656 N N . VAL A 1 82 ? -6.877 8.013 3.442 1.00 93.31 82 VAL A N 1
ATOM 657 C CA . VAL A 1 82 ? -6.532 6.955 4.395 1.00 93.31 82 VAL A CA 1
ATOM 658 C C . VAL A 1 82 ? -5.331 7.353 5.240 1.00 93.31 82 VAL A C 1
ATOM 660 O O . VAL A 1 82 ? -4.389 7.961 4.748 1.00 93.31 82 VAL A O 1
ATOM 663 N N . VAL A 1 83 ? -5.328 6.955 6.511 1.00 92.38 83 VAL A N 1
ATOM 664 C CA . VAL A 1 83 ? -4.146 7.110 7.367 1.00 92.38 83 VAL A CA 1
ATOM 665 C C . VAL A 1 83 ? -3.169 5.981 7.056 1.00 92.38 83 VAL A C 1
ATOM 667 O O . VAL A 1 83 ? -3.518 4.805 7.210 1.00 92.38 83 VAL A O 1
ATOM 670 N N . LEU A 1 84 ? -1.959 6.343 6.632 1.00 94.44 84 LEU A N 1
ATOM 671 C CA . LEU A 1 84 ? -0.855 5.421 6.389 1.00 94.44 84 LEU A CA 1
ATOM 672 C C . LEU A 1 84 ? 0.183 5.535 7.505 1.00 94.44 84 LEU A C 1
ATOM 674 O O . LEU A 1 84 ? 0.489 6.624 7.983 1.00 94.44 84 LEU A O 1
ATOM 678 N N . CYS A 1 85 ? 0.727 4.401 7.932 1.00 93.31 85 CYS A N 1
ATOM 679 C CA . CYS A 1 85 ? 1.802 4.342 8.920 1.00 93.31 85 CYS A CA 1
ATOM 680 C C . CYS A 1 85 ? 2.836 3.297 8.507 1.00 93.31 85 CYS A C 1
ATOM 682 O O . CYS A 1 85 ? 2.472 2.248 7.979 1.00 93.31 85 CYS A O 1
ATOM 684 N N . GLU A 1 86 ? 4.115 3.537 8.781 1.00 94.31 86 GLU A N 1
ATOM 685 C CA . GLU A 1 86 ? 5.154 2.535 8.534 1.00 94.31 86 GLU A CA 1
ATOM 686 C C . GLU A 1 86 ? 4.934 1.277 9.386 1.00 94.31 86 GLU A C 1
ATOM 688 O O . GLU A 1 86 ? 4.615 1.343 10.577 1.00 94.31 86 GLU A O 1
ATOM 693 N N . SER A 1 87 ? 5.118 0.106 8.776 1.00 93.56 87 SER A N 1
ATOM 694 C CA . SER A 1 87 ? 5.110 -1.164 9.491 1.00 93.56 87 SER A CA 1
ATOM 695 C C . SER A 1 87 ? 6.369 -1.279 10.359 1.00 93.56 87 SER A C 1
ATOM 697 O O . SER A 1 87 ? 7.483 -1.105 9.857 1.00 93.56 87 SER A O 1
ATOM 699 N N . PRO A 1 88 ? 6.231 -1.670 11.639 1.00 91.00 88 PRO A N 1
ATOM 700 C CA . PRO A 1 88 ? 7.383 -1.900 12.505 1.00 91.00 88 PRO A CA 1
ATOM 701 C C . PRO A 1 88 ? 8.213 -3.129 12.094 1.00 91.00 88 PRO A C 1
ATOM 703 O O . PRO A 1 88 ? 9.355 -3.260 12.525 1.00 91.00 88 PRO A O 1
ATOM 706 N N . GLN A 1 89 ? 7.663 -4.031 11.272 1.00 93.25 89 GLN A N 1
ATOM 707 C CA . GLN A 1 89 ? 8.348 -5.236 10.791 1.00 93.25 89 GLN A CA 1
ATOM 708 C C . GLN A 1 89 ? 9.092 -5.010 9.470 1.00 93.25 89 GLN A C 1
ATOM 710 O O . GLN A 1 89 ? 10.152 -5.593 9.254 1.00 93.25 89 GLN A O 1
ATOM 715 N N . ASP A 1 90 ? 8.547 -4.181 8.577 1.00 94.00 90 ASP A N 1
ATOM 716 C CA . ASP A 1 90 ? 9.158 -3.859 7.285 1.00 94.00 90 ASP A CA 1
ATOM 717 C C . ASP A 1 90 ? 8.910 -2.389 6.951 1.00 94.00 90 ASP A C 1
ATOM 719 O O . ASP A 1 90 ? 7.810 -2.020 6.546 1.00 94.00 90 ASP A O 1
ATOM 723 N N . LYS A 1 91 ? 9.958 -1.562 7.040 1.00 92.38 91 LYS A N 1
ATOM 724 C CA . LYS A 1 91 ? 9.892 -0.117 6.753 1.00 92.38 91 LYS A CA 1
ATOM 725 C C . LYS A 1 91 ? 9.399 0.212 5.341 1.00 92.38 91 LYS A C 1
ATOM 727 O O . LYS A 1 91 ? 8.957 1.322 5.080 1.00 92.38 91 LYS A O 1
ATOM 732 N N . ARG A 1 92 ? 9.453 -0.747 4.412 1.00 94.62 92 ARG A N 1
ATOM 733 C CA . ARG A 1 92 ? 8.926 -0.569 3.050 1.00 94.62 92 ARG A CA 1
ATOM 734 C C . ARG A 1 92 ? 7.419 -0.772 2.961 1.00 94.62 92 ARG A C 1
ATOM 736 O O . ARG A 1 92 ? 6.845 -0.545 1.901 1.00 94.62 92 ARG A O 1
ATOM 743 N N . THR A 1 93 ? 6.777 -1.236 4.024 1.00 96.75 93 THR A N 1
ATOM 744 C CA . THR A 1 93 ? 5.343 -1.508 4.051 1.00 96.75 93 THR A CA 1
ATOM 745 C C . THR A 1 93 ? 4.629 -0.415 4.831 1.00 96.75 93 THR A C 1
ATOM 747 O O . THR A 1 93 ? 4.903 -0.205 6.006 1.00 96.75 93 THR A O 1
ATOM 750 N N . LEU A 1 94 ? 3.681 0.248 4.179 1.00 96.94 94 LEU A N 1
ATOM 751 C CA . LEU A 1 94 ? 2.752 1.193 4.783 1.00 96.94 94 LEU A CA 1
ATOM 752 C C . LEU A 1 94 ? 1.456 0.455 5.123 1.00 96.94 94 LEU A C 1
ATOM 754 O O . LEU A 1 94 ? 0.847 -0.172 4.257 1.00 96.94 94 LEU A O 1
ATOM 758 N N . LEU A 1 95 ? 1.041 0.501 6.380 1.00 96.38 95 LEU A N 1
ATOM 759 C CA . LEU A 1 95 ? -0.201 -0.083 6.875 1.00 96.38 95 LEU A CA 1
ATOM 760 C C . LEU A 1 95 ? -1.320 0.956 6.817 1.00 96.38 95 LEU A C 1
ATOM 762 O O . LEU A 1 95 ? -1.111 2.113 7.183 1.00 96.38 95 LEU A O 1
ATOM 766 N N . VAL A 1 96 ? -2.507 0.534 6.384 1.00 94.88 96 VAL A N 1
ATOM 767 C CA . VAL A 1 96 ? -3.711 1.369 6.400 1.00 94.88 96 VAL A CA 1
ATOM 768 C C . VAL A 1 96 ? -4.383 1.265 7.760 1.00 94.88 96 VAL A C 1
ATOM 770 O O . VAL A 1 96 ? -4.588 0.161 8.266 1.00 94.88 96 VAL A O 1
ATOM 773 N N . ASN A 1 97 ? -4.790 2.408 8.315 1.00 81.88 97 ASN A N 1
ATOM 774 C CA . ASN A 1 97 ? -5.554 2.483 9.560 1.00 81.88 97 ASN A CA 1
ATOM 775 C C . ASN A 1 97 ? -4.855 1.741 10.712 1.00 81.88 97 ASN A C 1
ATOM 777 O O . ASN A 1 97 ? -5.453 0.882 11.365 1.00 81.88 97 ASN A O 1
ATOM 781 N N . CYS A 1 98 ? -3.569 2.044 10.932 1.00 68.94 98 CYS A N 1
ATOM 782 C CA . CYS A 1 98 ? -2.845 1.555 12.100 1.00 68.94 98 CYS A CA 1
ATOM 783 C C . CYS A 1 98 ? -3.662 1.883 13.350 1.00 68.94 98 CYS A C 1
ATOM 785 O O . CYS A 1 98 ? -3.813 3.053 13.703 1.00 68.94 98 CYS A O 1
ATOM 787 N N . GLN A 1 99 ? -4.212 0.850 13.994 1.00 65.44 99 GLN A N 1
ATOM 788 C CA . GLN A 1 99 ? -4.960 1.014 15.230 1.00 65.44 99 GLN A CA 1
ATOM 789 C C . GLN A 1 99 ? -4.073 1.755 16.222 1.00 65.44 99 GLN A C 1
ATOM 791 O O . GLN A 1 99 ? -3.048 1.237 16.678 1.00 65.44 99 GLN A O 1
ATOM 796 N N . ASN A 1 100 ? -4.466 2.980 16.552 1.00 64.31 100 ASN A N 1
ATOM 797 C CA . ASN A 1 100 ? -3.819 3.714 17.613 1.00 64.31 100 ASN A CA 1
ATOM 798 C C . ASN A 1 100 ? -4.296 3.087 18.925 1.00 64.31 100 ASN A C 1
ATOM 800 O O . ASN A 1 100 ? -5.348 3.438 19.463 1.00 64.31 100 ASN A O 1
ATOM 804 N N . LYS A 1 101 ? -3.533 2.095 19.395 1.00 66.50 101 LYS A N 1
ATOM 805 C CA . LYS A 1 101 ? -3.803 1.392 20.652 1.00 66.50 101 LYS A CA 1
ATOM 806 C C . LYS A 1 101 ? -3.932 2.371 21.815 1.00 66.50 101 LYS A C 1
ATOM 808 O O . LYS A 1 101 ? -4.753 2.143 22.688 1.00 66.50 101 LYS A O 1
ATOM 813 N N . SER A 1 102 ? -3.181 3.477 21.790 1.00 65.31 102 SER A N 1
ATOM 814 C CA . SER A 1 102 ? -3.284 4.519 22.810 1.00 65.31 102 SER A CA 1
ATOM 815 C C . SER A 1 102 ? -4.622 5.256 22.749 1.00 65.31 102 SER A C 1
ATOM 817 O O . SER A 1 102 ? -5.224 5.440 23.797 1.00 65.31 102 SER A O 1
ATOM 819 N N . LEU A 1 103 ? -5.123 5.633 21.565 1.00 68.12 103 LEU A N 1
ATOM 820 C CA . LEU A 1 103 ? -6.452 6.251 21.451 1.00 68.12 103 LEU A CA 1
ATOM 821 C C . LEU A 1 103 ? -7.559 5.281 21.865 1.00 68.12 103 LEU A C 1
ATOM 823 O O . LEU A 1 103 ? -8.445 5.665 22.618 1.00 68.12 103 LEU A O 1
ATOM 827 N N . SER A 1 104 ? -7.485 4.031 21.404 1.00 74.50 104 SER A N 1
ATOM 828 C CA . SER A 1 104 ? -8.483 3.007 21.743 1.00 74.50 104 SER A CA 1
ATOM 829 C C . SER A 1 104 ? -8.529 2.779 23.257 1.00 74.50 104 SER A C 1
ATOM 831 O O . SER A 1 104 ? -9.597 2.855 23.847 1.00 74.50 104 SER A O 1
ATOM 833 N N . GLN A 1 105 ? -7.368 2.627 23.905 1.00 76.44 105 GLN A N 1
ATOM 834 C CA . GLN A 1 105 ? -7.278 2.470 25.358 1.00 76.44 105 GLN A CA 1
ATOM 835 C C . GLN A 1 105 ? -7.824 3.683 26.120 1.00 76.44 105 GLN A C 1
ATOM 837 O O . GLN A 1 105 ? -8.492 3.513 27.132 1.00 76.44 105 GLN A O 1
ATOM 842 N N . SER A 1 106 ? -7.561 4.906 25.649 1.00 78.88 106 SER A N 1
ATOM 843 C CA . SER A 1 106 ? -8.101 6.111 26.285 1.00 78.88 106 SER A CA 1
ATOM 844 C C . SER A 1 106 ? -9.631 6.167 26.247 1.00 78.88 106 SER A C 1
ATOM 846 O O . SER A 1 106 ? -10.230 6.646 27.205 1.00 78.88 106 SER A O 1
ATOM 848 N N . PHE A 1 107 ? -10.267 5.686 25.171 1.00 82.00 107 PHE A N 1
ATOM 849 C CA . PHE A 1 107 ? -11.730 5.595 25.103 1.00 82.00 107 PHE A CA 1
ATOM 850 C C . PHE A 1 107 ? -12.286 4.520 26.037 1.00 82.00 107 PHE A C 1
ATOM 852 O O . PHE A 1 107 ? -13.252 4.803 26.736 1.00 82.00 107 PHE A O 1
ATOM 859 N N . GLU A 1 108 ? -11.661 3.341 26.096 1.00 80.62 108 GLU A N 1
ATOM 860 C CA . GLU A 1 108 ? -12.057 2.290 27.048 1.00 80.62 108 GLU A CA 1
ATOM 861 C C . GLU A 1 108 ? -11.986 2.812 28.489 1.00 80.62 108 GLU A C 1
ATOM 863 O O . GLU A 1 108 ? -12.974 2.765 29.213 1.00 80.62 108 GLU A O 1
ATOM 868 N N . ASN A 1 109 ? -10.875 3.456 28.863 1.00 80.50 109 ASN A N 1
ATOM 869 C CA . ASN A 1 109 ? -10.710 4.035 30.197 1.00 80.50 109 ASN A CA 1
ATOM 870 C C . ASN A 1 109 ? -11.774 5.103 30.528 1.00 80.50 109 ASN A C 1
ATOM 872 O O . ASN A 1 109 ? -12.132 5.254 31.688 1.00 80.50 109 ASN A O 1
ATOM 876 N N . LEU A 1 110 ? -12.264 5.865 29.539 1.00 81.69 110 LEU A N 1
ATOM 877 C CA . LEU A 1 110 ? -13.309 6.877 29.747 1.00 81.69 110 LEU A CA 1
ATOM 878 C C . LEU A 1 110 ? -14.692 6.251 29.973 1.00 81.69 110 LEU A C 1
ATOM 880 O O . LEU A 1 110 ? -15.511 6.817 30.692 1.00 81.69 110 LEU A O 1
ATOM 884 N N . LEU A 1 111 ? -14.968 5.117 29.330 1.00 77.69 111 LEU A N 1
ATOM 885 C CA . LEU A 1 111 ? -16.221 4.376 29.487 1.00 77.69 111 LEU A CA 1
ATOM 886 C C . LEU A 1 111 ? -16.234 3.538 30.769 1.00 77.69 111 LEU A C 1
ATOM 888 O O . LEU A 1 111 ? -17.304 3.305 31.329 1.00 77.69 111 LEU A O 1
ATOM 892 N N . ASP A 1 112 ? -15.054 3.128 31.230 1.00 71.69 112 ASP A N 1
ATOM 893 C CA . ASP A 1 112 ? -14.858 2.401 32.481 1.00 71.69 112 ASP A CA 1
ATOM 894 C C . ASP A 1 112 ? -14.905 3.308 33.725 1.00 71.69 112 ASP A C 1
ATOM 896 O O . ASP A 1 112 ? -14.972 2.785 34.840 1.00 71.69 112 ASP A O 1
ATOM 900 N N . GLU A 1 113 ? -14.911 4.644 33.573 1.00 67.38 113 GLU A N 1
ATOM 901 C CA . GLU A 1 113 ? -15.102 5.564 34.701 1.00 67.38 113 GLU A CA 1
ATOM 902 C C . GLU A 1 113 ? -16.506 5.363 35.299 1.00 67.38 113 GLU A C 1
ATOM 904 O O . GLU A 1 113 ? -17.521 5.689 34.667 1.00 67.38 113 GLU A O 1
ATOM 909 N N . PRO A 1 114 ? -16.615 4.850 36.535 1.00 60.66 114 PRO A N 1
ATOM 910 C CA . PRO A 1 114 ? -17.902 4.683 37.168 1.00 60.66 114 PRO A CA 1
ATOM 911 C C . PRO A 1 114 ? -18.491 6.067 37.442 1.00 60.66 114 PRO A C 1
ATOM 913 O O . PRO A 1 114 ? -17.892 6.874 38.152 1.00 60.66 114 PRO A O 1
ATOM 916 N N . ALA A 1 115 ? -19.708 6.325 36.965 1.00 59.47 115 ALA A N 1
ATOM 917 C CA . ALA A 1 115 ? -20.520 7.482 37.346 1.00 59.47 115 ALA A CA 1
ATOM 918 C C . ALA A 1 115 ? -20.988 7.415 38.824 1.00 59.47 115 ALA A C 1
ATOM 920 O O . ALA A 1 115 ? -22.160 7.623 39.130 1.00 59.47 115 ALA A O 1
ATOM 921 N N . TYR A 1 116 ? -20.085 7.104 39.757 1.00 59.91 116 TYR A N 1
ATOM 922 C CA . TYR A 1 116 ? -20.339 6.988 41.191 1.00 59.91 116 TYR A CA 1
ATOM 923 C C . TYR A 1 116 ? -19.626 8.099 41.960 1.00 59.91 116 TYR A C 1
ATOM 925 O O . TYR A 1 116 ? -18.831 7.864 42.862 1.00 59.91 116 TYR A O 1
ATOM 933 N N . GLY A 1 117 ? -19.965 9.339 41.622 1.00 58.75 117 GLY A N 1
ATOM 934 C CA . GLY A 1 117 ? -19.928 10.450 42.564 1.00 58.75 117 GLY A CA 1
ATOM 935 C C . GLY A 1 117 ? -21.358 10.736 42.992 1.00 58.75 117 GLY A C 1
ATOM 936 O O . GLY A 1 117 ? -21.993 11.631 42.442 1.00 58.75 117 GLY A O 1
ATOM 937 N N . LEU A 1 118 ? -21.892 9.911 43.898 1.00 57.03 118 LEU A N 1
ATOM 938 C CA . LEU A 1 118 ? -23.183 10.147 44.537 1.00 57.03 118 LEU A CA 1
ATOM 939 C C . LEU A 1 118 ? -23.199 11.569 45.106 1.00 57.03 118 LEU A C 1
ATOM 941 O O . LEU A 1 118 ? -22.381 11.921 45.952 1.00 57.03 118 LEU A O 1
ATOM 945 N N . ILE A 1 119 ? -24.137 12.368 44.606 1.00 58.38 119 ILE A N 1
ATOM 946 C CA . ILE A 1 119 ? -24.562 13.625 45.210 1.00 58.38 119 ILE A CA 1
ATOM 947 C C . ILE A 1 119 ? -25.046 13.267 46.622 1.00 58.38 119 ILE A C 1
ATOM 949 O O . ILE A 1 119 ? -25.987 12.479 46.753 1.00 58.38 119 ILE A O 1
ATOM 953 N N . GLN A 1 120 ? -24.383 13.795 47.650 1.00 50.88 120 GLN A N 1
ATOM 954 C CA . GLN A 1 120 ? -24.816 13.706 49.045 1.00 50.88 120 GLN A CA 1
ATOM 955 C C . GLN A 1 120 ? -25.091 15.107 49.583 1.00 50.88 120 GLN A C 1
ATOM 957 O O . GLN A 1 120 ? -24.302 16.022 49.251 1.00 50.88 120 GLN A O 1
#

Foldseek 3Di:
DDDDDDDDDDDDDDDDDPDPPPDDDPQDDDDDPVQWFKWFWDDPPPQWIWIWTAGPVRDIHDIDTGPDDYCVVVVVVVCVPWPWDADPVDNRMTGTPPPPPVVVVVVVVVVPPDPPPDDD

InterPro domains:
  IPR021935 Small G protein signalling modulator 1/2, Rab-binding domain [PF12068] (20-109)

pLDDT: mean 79.03, std 19.37, range [36.41, 98.0]

Radius of gyration: 23.37 Å; chains: 1; bounding box: 43×34×89 Å

Secondary structure (DSSP, 8-state):
--------PPPPP-------S----TT-----GGGEEEEEEPPTTSSSEEEEEEETT-PBPPPEEESSS-SHHHHHHHTTTS-EEE-SS-TTEEEES---HHHHHHHHHHHSS-------

Organism: Pongo abel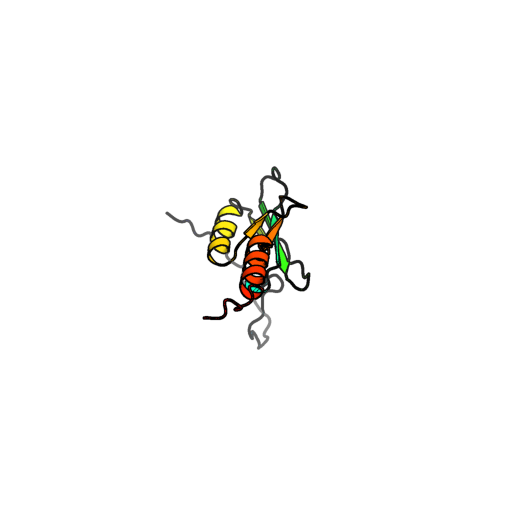ii (NCBI:txid9601)